Protein AF-A0A653TJI2-F1 (afdb_monomer_lite)

Secondary structure (DSSP, 8-state):
--TTHHHHHHHHHHHHHHHHH-GGGGGS-HHHHHHHHHHHHHHHH-SSHHHHHHHHHHHHHHHTTTS---TTT-HHHHHHHHHHHHHHHHHT-

Structure (mmCIF, N/CA/C/O backbone):
data_AF-A0A653TJI2-F1
#
_entry.id   AF-A0A653TJI2-F1
#
loop_
_atom_site.group_PDB
_atom_site.id
_atom_site.type_symbol
_atom_site.label_atom_id
_atom_site.label_alt_id
_atom_site.label_comp_id
_atom_site.label_asym_id
_atom_site.label_entity_id
_atom_site.label_seq_id
_atom_site.pdbx_PDB_ins_code
_atom_site.Cartn_x
_atom_site.Cartn_y
_atom_site.Cartn_z
_atom_site.occupancy
_atom_site.B_iso_or_equiv
_atom_site.auth_seq_id
_atom_site.auth_comp_id
_atom_site.auth_asym_id
_atom_site.auth_atom_id
_atom_site.pdbx_PDB_model_num
ATOM 1 N N . MET A 1 1 ? 14.743 3.428 -7.992 1.00 71.50 1 MET A N 1
ATOM 2 C CA . MET A 1 1 ? 13.563 3.735 -7.155 1.00 71.50 1 MET A CA 1
ATOM 3 C C . MET A 1 1 ? 12.356 3.133 -7.847 1.00 71.50 1 MET A C 1
ATOM 5 O O . MET A 1 1 ? 12.242 3.320 -9.056 1.00 71.50 1 MET A O 1
ATOM 9 N N . ASN A 1 2 ? 11.531 2.352 -7.144 1.00 88.44 2 ASN A N 1
ATOM 10 C CA . ASN A 1 2 ? 10.380 1.717 -7.781 1.00 88.44 2 ASN A CA 1
ATOM 11 C C . ASN A 1 2 ? 9.315 2.782 -8.142 1.00 88.44 2 ASN A C 1
ATOM 13 O O . ASN A 1 2 ? 9.161 3.763 -7.412 1.00 88.44 2 ASN A O 1
ATOM 17 N N . PRO A 1 3 ? 8.603 2.643 -9.276 1.00 91.44 3 PRO A N 1
ATOM 18 C CA . PRO A 1 3 ? 7.672 3.673 -9.747 1.00 91.44 3 PRO A CA 1
ATOM 19 C C . PRO A 1 3 ? 6.380 3.751 -8.917 1.00 91.44 3 PRO A C 1
ATOM 21 O O . PRO A 1 3 ? 5.614 4.700 -9.061 1.00 91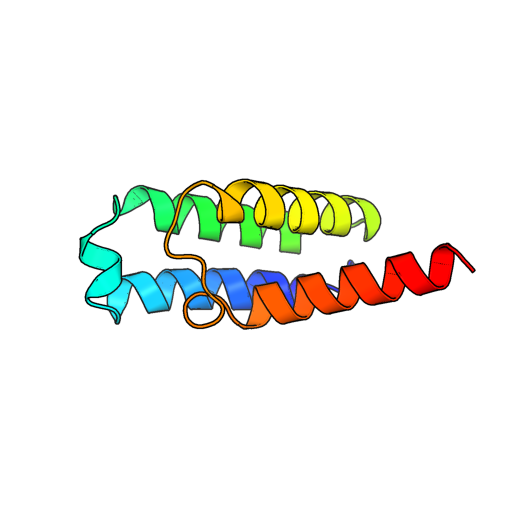.44 3 PRO A O 1
ATOM 24 N N . TYR A 1 4 ? 6.141 2.773 -8.042 1.00 94.50 4 TYR A N 1
ATOM 25 C CA . TYR A 1 4 ? 4.934 2.644 -7.229 1.00 94.50 4 TYR A CA 1
ATOM 26 C C . TYR A 1 4 ? 5.131 3.174 -5.798 1.00 94.50 4 TYR A C 1
ATOM 28 O O . TYR A 1 4 ? 4.155 3.302 -5.064 1.00 94.50 4 TYR A O 1
ATOM 36 N N . SER A 1 5 ? 6.360 3.530 -5.396 1.00 93.94 5 SER A N 1
ATOM 37 C CA . SER A 1 5 ? 6.731 3.866 -4.014 1.00 93.94 5 SER A CA 1
ATOM 38 C C . SER A 1 5 ? 5.820 4.926 -3.404 1.00 93.94 5 SER A C 1
ATOM 40 O O . SER A 1 5 ? 5.333 4.763 -2.290 1.00 93.94 5 SER A O 1
ATOM 42 N N . LEU A 1 6 ? 5.548 6.006 -4.144 1.00 94.94 6 LEU A N 1
ATOM 43 C CA . LEU A 1 6 ? 4.686 7.087 -3.663 1.00 94.94 6 LEU A CA 1
ATOM 44 C C . LEU A 1 6 ? 3.238 6.624 -3.463 1.00 94.94 6 LEU A C 1
ATOM 46 O O . LEU A 1 6 ? 2.616 6.990 -2.469 1.00 94.94 6 LEU A O 1
ATOM 50 N N . MET A 1 7 ? 2.718 5.801 -4.376 1.00 95.25 7 MET A N 1
ATOM 51 C CA . MET A 1 7 ? 1.349 5.283 -4.309 1.00 95.25 7 MET A CA 1
ATOM 52 C C . MET A 1 7 ? 1.190 4.325 -3.126 1.00 95.25 7 MET A C 1
ATOM 54 O O . MET A 1 7 ? 0.237 4.444 -2.365 1.00 95.25 7 MET A O 1
ATOM 58 N N . LEU A 1 8 ? 2.163 3.434 -2.924 1.00 94.94 8 LEU A N 1
ATOM 59 C CA . LEU A 1 8 ? 2.169 2.464 -1.827 1.00 94.94 8 LEU A CA 1
ATOM 60 C C . LEU A 1 8 ? 2.313 3.133 -0.462 1.00 94.94 8 LEU A C 1
ATOM 62 O O . LEU A 1 8 ? 1.585 2.806 0.472 1.00 94.94 8 LEU A O 1
ATOM 66 N N . ARG A 1 9 ? 3.197 4.129 -0.352 1.00 95.38 9 ARG A N 1
ATOM 67 C CA . ARG A 1 9 ? 3.340 4.909 0.880 1.00 95.38 9 ARG A CA 1
ATOM 68 C C . ARG A 1 9 ? 2.061 5.673 1.208 1.00 95.38 9 ARG A C 1
ATOM 70 O O . ARG A 1 9 ? 1.650 5.713 2.362 1.00 95.38 9 ARG A O 1
ATOM 77 N N . LYS A 1 10 ? 1.410 6.251 0.197 1.00 95.56 10 LYS A N 1
ATOM 78 C CA . LYS A 1 10 ? 0.132 6.938 0.381 1.00 95.56 10 LYS A CA 1
ATOM 79 C C . LYS A 1 10 ? -0.979 5.966 0.789 1.00 95.56 10 LYS A C 1
ATOM 81 O O . LYS A 1 10 ? -1.700 6.260 1.733 1.00 95.56 10 LYS A O 1
ATOM 86 N N . ALA A 1 11 ? -1.047 4.789 0.169 1.00 93.50 11 ALA A N 1
ATOM 87 C CA . ALA A 1 11 ? -1.996 3.741 0.541 1.00 93.50 11 ALA A CA 1
ATOM 88 C C . ALA A 1 11 ? -1.829 3.283 2.002 1.00 93.50 11 ALA A C 1
ATOM 90 O O . ALA A 1 11 ? -2.820 3.067 2.691 1.00 93.50 11 ALA A O 1
ATOM 91 N N . SER A 1 12 ? -0.586 3.189 2.495 1.00 94.06 12 SER A N 1
ATOM 92 C CA . SER A 1 12 ? -0.295 2.879 3.905 1.00 94.06 12 SER A CA 1
ATOM 93 C C . SER A 1 12 ? -0.901 3.916 4.863 1.00 94.06 12 SER A C 1
ATOM 95 O O . SER A 1 12 ? -1.469 3.568 5.895 1.00 94.06 12 SER A O 1
ATOM 97 N N . MET A 1 13 ? -0.854 5.199 4.500 1.00 94.00 13 MET A N 1
ATOM 98 C CA . MET A 1 13 ? -1.481 6.259 5.294 1.00 94.00 13 MET A CA 1
ATOM 99 C C . MET A 1 13 ? -3.011 6.232 5.193 1.00 94.00 13 MET A C 1
ATOM 101 O O . MET A 1 13 ? -3.690 6.424 6.198 1.00 94.00 13 MET A O 1
ATOM 105 N N . GLU A 1 14 ? -3.547 5.978 3.997 1.00 92.69 14 GLU A N 1
ATOM 106 C CA . GLU A 1 14 ? -4.991 5.909 3.741 1.00 92.69 14 GLU A CA 1
ATOM 107 C C . GLU A 1 14 ? -5.660 4.823 4.587 1.00 92.69 14 GLU A C 1
ATOM 109 O O . GLU A 1 14 ? -6.668 5.098 5.233 1.00 92.69 14 GLU A O 1
ATOM 114 N N . ILE A 1 15 ? -5.062 3.632 4.686 1.00 90.19 15 ILE A N 1
ATOM 115 C CA . ILE A 1 15 ? -5.645 2.546 5.481 1.00 90.19 15 ILE A CA 1
ATOM 116 C C . ILE A 1 15 ? -5.629 2.830 6.991 1.00 90.19 15 ILE A C 1
ATOM 118 O O . ILE A 1 15 ? -6.591 2.513 7.692 1.00 90.19 15 ILE A O 1
ATOM 122 N N . LEU A 1 16 ? -4.576 3.477 7.500 1.00 90.19 16 LEU A N 1
ATOM 123 C CA . LEU A 1 16 ? -4.516 3.903 8.903 1.00 90.19 16 LEU A CA 1
ATOM 124 C C . LEU A 1 16 ? -5.529 5.016 9.189 1.00 90.19 16 LEU A C 1
ATOM 126 O O . LEU A 1 16 ? -6.133 5.052 10.259 1.00 90.19 16 LEU A O 1
ATOM 130 N N . GLN A 1 17 ? -5.753 5.912 8.228 1.00 91.06 17 GLN A N 1
ATOM 131 C CA . G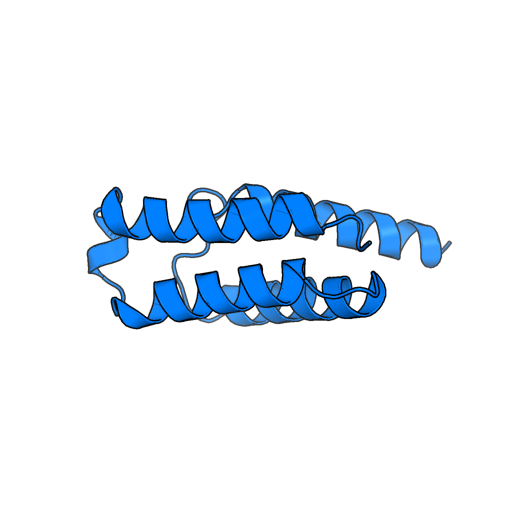LN A 1 17 ? -6.792 6.930 8.330 1.00 91.06 17 GLN A CA 1
ATOM 132 C C . GLN A 1 17 ? -8.193 6.308 8.277 1.00 91.06 17 GLN A C 1
ATOM 134 O O . GLN A 1 17 ? -9.061 6.694 9.061 1.00 91.06 17 GLN A O 1
ATOM 139 N N . PHE A 1 18 ? -8.417 5.325 7.403 1.00 88.75 18 PHE A N 1
ATOM 140 C CA . PHE A 1 18 ? -9.677 4.590 7.316 1.00 88.75 18 PHE A CA 1
ATOM 141 C C . PHE A 1 18 ? -10.011 3.919 8.651 1.00 88.75 18 PHE A C 1
ATOM 143 O O . PHE A 1 18 ? -11.133 4.052 9.135 1.00 88.75 18 PHE A O 1
ATOM 150 N N . GLN A 1 19 ? -9.016 3.309 9.304 1.00 88.19 19 GLN A N 1
ATOM 151 C CA . GLN A 1 19 ? -9.170 2.721 10.636 1.00 88.19 19 GLN A CA 1
ATOM 152 C C . GLN A 1 19 ? -9.682 3.720 11.688 1.00 88.19 19 GLN A C 1
ATOM 154 O O . GLN A 1 19 ? -10.409 3.335 12.598 1.00 88.19 19 GLN A O 1
ATOM 159 N N . GLN A 1 20 ? -9.293 4.993 11.593 1.00 87.00 20 GLN A N 1
ATOM 160 C CA . GLN A 1 20 ? -9.673 6.026 12.564 1.00 87.00 20 GLN A CA 1
ATOM 161 C C . GLN A 1 20 ? -11.012 6.700 12.250 1.00 87.00 20 GLN A C 1
ATOM 163 O O . GLN A 1 20 ? -11.611 7.306 13.135 1.00 87.00 20 GLN A O 1
ATOM 168 N N . THR A 1 21 ? -11.446 6.664 10.990 1.00 86.94 21 THR A N 1
ATOM 169 C CA . THR A 1 21 ? -12.541 7.510 10.490 1.00 86.94 21 THR A CA 1
ATOM 170 C C . THR A 1 21 ? -13.776 6.727 10.066 1.00 86.94 21 THR A C 1
ATOM 172 O O . THR A 1 21 ? -14.862 7.302 10.020 1.00 86.94 21 THR A O 1
ATOM 175 N N . SER A 1 22 ? -13.638 5.433 9.771 1.00 83.12 22 SER A N 1
ATOM 176 C CA . SER A 1 22 ? -14.733 4.599 9.287 1.00 83.12 22 SER A CA 1
ATOM 177 C C . SER A 1 22 ? -15.305 3.721 10.394 1.00 83.12 22 SER A C 1
ATOM 179 O O . SER A 1 22 ? -14.584 2.934 11.002 1.00 83.12 22 SER A O 1
ATOM 181 N N . ALA A 1 23 ? -16.625 3.777 10.586 1.00 79.62 23 ALA A N 1
ATOM 182 C CA . ALA A 1 23 ? -17.341 2.840 11.456 1.00 79.62 23 ALA A CA 1
ATOM 183 C C . ALA A 1 23 ? -17.233 1.383 10.959 1.00 79.62 23 ALA A C 1
ATOM 185 O O . ALA A 1 23 ? -17.329 0.446 11.745 1.00 79.62 23 ALA A O 1
ATOM 186 N N . GLU A 1 24 ? -16.980 1.169 9.661 1.00 75.69 24 GLU A N 1
ATOM 187 C CA . GLU A 1 24 ? -16.747 -0.171 9.104 1.00 75.69 24 GLU A CA 1
ATOM 188 C C . GLU A 1 24 ? -15.440 -0.789 9.618 1.00 75.69 24 GLU A C 1
ATOM 190 O O . GLU A 1 24 ? -15.308 -2.013 9.664 1.00 75.69 24 GLU A O 1
ATOM 195 N N . ALA A 1 25 ? -14.474 0.037 10.032 1.00 76.88 25 ALA A N 1
ATOM 196 C CA . ALA A 1 25 ? -13.208 -0.446 10.562 1.00 76.88 25 ALA A CA 1
ATOM 197 C C . ALA A 1 25 ? -13.353 -1.106 11.942 1.00 76.88 25 ALA A C 1
ATOM 199 O O . ALA A 1 25 ? -12.559 -1.988 12.275 1.00 76.88 25 ALA A O 1
ATOM 200 N N . ASP A 1 26 ? -14.392 -0.759 12.711 1.00 76.81 26 ASP A N 1
ATOM 201 C CA . ASP A 1 26 ? -14.656 -1.341 14.033 1.00 76.81 26 ASP A CA 1
ATOM 202 C C . ASP A 1 26 ? -14.977 -2.843 13.967 1.00 76.81 26 ASP A C 1
ATOM 204 O O . ASP A 1 26 ? -14.835 -3.565 14.955 1.00 76.81 26 ASP A O 1
ATOM 208 N N . HIS A 1 27 ? -15.370 -3.340 12.790 1.00 74.94 27 HIS A N 1
ATOM 209 C CA . HIS A 1 27 ? -15.682 -4.751 12.566 1.00 74.94 27 HIS A CA 1
ATOM 210 C C . HIS A 1 27 ? -14.425 -5.622 12.395 1.00 74.94 27 HIS A C 1
ATOM 212 O O . HIS A 1 27 ? -14.517 -6.852 12.406 1.00 74.94 27 HIS A O 1
ATOM 218 N N . PHE A 1 28 ? -13.245 -5.011 12.260 1.00 75.25 28 PHE A N 1
ATOM 219 C CA . PHE A 1 28 ? -11.986 -5.706 12.013 1.00 75.25 28 PHE A CA 1
ATOM 220 C C . PHE A 1 28 ? -11.025 -5.554 13.193 1.00 75.25 28 PHE A C 1
ATOM 222 O O . PHE A 1 28 ? -11.053 -4.592 13.960 1.00 75.25 28 PHE A O 1
ATOM 229 N N . LYS A 1 29 ? -10.134 -6.536 13.364 1.00 78.75 29 LYS A N 1
ATOM 230 C CA . LYS A 1 29 ? -9.124 -6.478 14.428 1.00 78.75 29 LYS A CA 1
ATOM 231 C C . LYS A 1 29 ? -8.195 -5.289 14.181 1.00 78.75 29 LYS A C 1
ATOM 233 O O . LYS A 1 29 ? -7.604 -5.197 13.114 1.00 78.75 29 LYS A O 1
ATOM 238 N N . LYS A 1 30 ? -7.978 -4.440 15.191 1.00 71.06 30 LYS A N 1
ATOM 239 C CA . LYS A 1 30 ? -7.101 -3.255 15.080 1.00 71.06 30 LYS A CA 1
ATOM 240 C C . LYS A 1 30 ? -5.711 -3.563 14.504 1.00 71.06 30 LYS A C 1
ATOM 242 O O . LYS A 1 30 ? -5.253 -2.844 13.626 1.00 71.06 30 LYS A O 1
ATOM 247 N N . GLY A 1 31 ? -5.089 -4.668 14.922 1.00 81.69 31 GLY A N 1
ATOM 248 C CA . GLY A 1 31 ? -3.767 -5.071 14.423 1.00 81.69 31 GLY A CA 1
ATOM 249 C C . GLY A 1 31 ? -3.746 -5.521 12.958 1.00 81.69 31 GLY A C 1
ATOM 250 O O . GLY A 1 31 ? -2.678 -5.649 12.373 1.00 81.69 31 GLY A O 1
ATOM 251 N N . TRP A 1 32 ? -4.905 -5.762 12.348 1.00 84.06 32 TRP A N 1
ATOM 252 C CA . TRP A 1 32 ? -4.989 -6.165 10.950 1.00 84.06 32 TRP A CA 1
ATOM 253 C C . TRP A 1 32 ? -4.705 -4.988 10.002 1.00 84.06 32 TRP A C 1
ATOM 255 O O . TRP A 1 32 ? -3.897 -5.129 9.089 1.00 84.06 32 TRP A O 1
ATOM 265 N N . PHE A 1 33 ? -5.263 -3.800 10.267 1.00 86.62 33 PHE A N 1
ATOM 266 C CA . PHE A 1 33 ? -4.968 -2.594 9.475 1.00 86.62 33 PHE A CA 1
ATOM 267 C C . PHE A 1 33 ? -3.493 -2.186 9.573 1.00 86.62 33 PHE A C 1
ATOM 269 O O . PHE A 1 33 ? -2.877 -1.855 8.563 1.00 86.62 33 PHE A O 1
ATOM 276 N N . GLU A 1 34 ? -2.905 -2.282 10.768 1.00 89.06 34 GLU A N 1
ATOM 277 C CA . GLU A 1 34 ? -1.481 -2.008 10.999 1.00 89.06 34 GLU A CA 1
ATOM 278 C C . GLU A 1 34 ? -0.574 -2.966 10.211 1.00 89.06 34 GLU A C 1
ATOM 280 O O . GLU A 1 34 ? 0.432 -2.542 9.639 1.00 89.06 34 GLU A O 1
ATOM 285 N N . GLN A 1 35 ? -0.944 -4.248 10.117 1.00 89.44 35 GLN A N 1
ATOM 286 C CA . GLN A 1 35 ? -0.216 -5.228 9.305 1.00 89.44 35 GLN A CA 1
ATOM 287 C C . GLN A 1 35 ? -0.250 -4.875 7.815 1.00 89.44 35 GLN A C 1
ATOM 289 O O . GLN A 1 35 ? 0.790 -4.927 7.154 1.00 89.44 35 GLN A O 1
ATOM 294 N N . ILE A 1 36 ? -1.411 -4.478 7.283 1.00 89.75 36 ILE A N 1
ATOM 295 C CA . ILE A 1 36 ? -1.518 -4.041 5.884 1.00 89.75 36 ILE A CA 1
ATOM 296 C C . ILE A 1 36 ? -0.718 -2.755 5.650 1.00 89.75 36 ILE A C 1
ATOM 298 O O . ILE A 1 36 ? 0.044 -2.678 4.685 1.00 89.75 36 ILE A O 1
ATOM 302 N N . ALA A 1 37 ? -0.821 -1.774 6.549 1.00 91.75 37 ALA A N 1
ATOM 303 C CA . ALA A 1 37 ? -0.073 -0.523 6.462 1.00 91.75 37 ALA A CA 1
ATOM 304 C C . ALA A 1 37 ? 1.445 -0.761 6.447 1.00 91.75 37 ALA A C 1
ATOM 306 O O . ALA A 1 37 ? 2.150 -0.205 5.600 1.00 91.75 37 ALA A O 1
ATOM 307 N N . SER A 1 38 ? 1.938 -1.637 7.329 1.00 93.12 38 SER A N 1
ATOM 308 C CA . SER A 1 38 ? 3.349 -2.027 7.390 1.00 93.12 38 SER A CA 1
ATOM 309 C C . SER A 1 38 ? 3.799 -2.743 6.115 1.00 93.12 38 SER A C 1
ATOM 311 O O . SER A 1 38 ? 4.872 -2.456 5.581 1.00 93.12 38 SER A O 1
ATOM 313 N N . ARG A 1 39 ? 2.959 -3.627 5.563 1.00 93.00 39 ARG A N 1
ATOM 314 C CA . ARG A 1 39 ? 3.249 -4.316 4.300 1.00 93.00 39 ARG A CA 1
ATOM 315 C C . ARG A 1 39 ? 3.341 -3.343 3.120 1.00 93.00 39 ARG A C 1
ATOM 317 O O . ARG A 1 39 ? 4.266 -3.458 2.316 1.00 93.00 39 ARG A O 1
ATOM 324 N N . LEU A 1 40 ? 2.435 -2.365 3.038 1.00 93.56 40 LEU A N 1
ATOM 325 C CA . LEU A 1 40 ? 2.455 -1.305 2.021 1.00 93.56 40 LEU A CA 1
ATOM 326 C C . LEU A 1 40 ? 3.701 -0.423 2.142 1.00 93.56 40 LEU A C 1
ATOM 328 O O . LEU A 1 40 ? 4.341 -0.111 1.137 1.00 93.56 40 LEU A O 1
ATOM 332 N N . GLU A 1 41 ? 4.077 -0.054 3.366 1.00 95.38 41 GLU A N 1
ATOM 333 C CA . GLU A 1 41 ? 5.287 0.724 3.621 1.00 95.38 41 GLU A CA 1
ATOM 334 C C . GLU A 1 41 ? 6.543 -0.055 3.210 1.00 95.38 41 GLU A C 1
ATOM 336 O O . GLU A 1 41 ? 7.381 0.473 2.476 1.00 95.38 41 GLU A O 1
ATOM 341 N N . HIS A 1 42 ? 6.634 -1.336 3.574 1.00 94.44 42 HIS A N 1
ATOM 342 C CA . HIS A 1 42 ? 7.734 -2.200 3.152 1.00 94.44 42 HIS A CA 1
ATOM 343 C C . HIS A 1 42 ? 7.816 -2.314 1.622 1.00 94.44 42 HIS A C 1
ATOM 345 O O . HIS A 1 42 ? 8.882 -2.097 1.041 1.00 94.44 42 HIS A O 1
ATOM 351 N N . ALA A 1 43 ? 6.688 -2.563 0.949 1.00 94.25 43 ALA A N 1
ATOM 352 C CA . ALA A 1 43 ? 6.628 -2.628 -0.509 1.00 94.25 43 ALA A CA 1
ATOM 353 C C . ALA A 1 43 ? 7.039 -1.297 -1.171 1.00 94.25 43 ALA A C 1
ATOM 355 O O . ALA A 1 43 ? 7.676 -1.289 -2.228 1.00 94.25 43 ALA A O 1
ATOM 356 N N . SER A 1 44 ? 6.740 -0.161 -0.531 1.00 95.19 44 SER A N 1
ATOM 357 C CA . SER A 1 44 ? 7.144 1.163 -1.014 1.00 95.19 44 SER A CA 1
ATOM 358 C C . S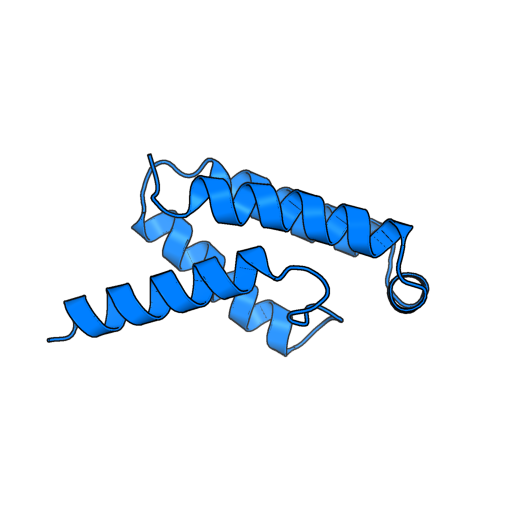ER A 1 44 ? 8.665 1.362 -1.026 1.00 95.19 44 SER A C 1
ATOM 360 O O . SER A 1 44 ? 9.182 2.065 -1.900 1.00 95.19 44 SER A O 1
ATOM 362 N N . CYS A 1 45 ? 9.378 0.699 -0.113 1.00 95.06 45 CYS A N 1
ATOM 363 C CA . CYS A 1 45 ? 10.830 0.774 0.044 1.00 95.06 45 CYS A CA 1
ATOM 364 C C . CYS A 1 45 ? 11.598 -0.193 -0.870 1.00 95.06 45 CYS A C 1
ATOM 366 O O . CYS A 1 45 ? 12.821 -0.082 -0.990 1.00 95.06 45 CYS A O 1
ATOM 368 N N . LEU A 1 46 ? 10.910 -1.123 -1.541 1.00 94.25 46 LEU A N 1
ATOM 369 C CA . LEU A 1 46 ? 11.554 -2.059 -2.461 1.00 94.25 46 LEU A CA 1
ATOM 370 C C . LEU A 1 46 ? 12.252 -1.302 -3.594 1.00 94.25 46 LEU A C 1
ATOM 372 O O . LEU A 1 46 ? 11.676 -0.428 -4.242 1.00 94.25 46 LEU A O 1
ATOM 376 N N . SER A 1 47 ? 13.517 -1.629 -3.844 1.00 91.62 47 SER A N 1
ATOM 377 C CA . SER A 1 47 ? 14.320 -0.917 -4.844 1.00 91.62 47 SER A CA 1
ATOM 378 C C . SER A 1 47 ? 13.943 -1.312 -6.273 1.00 91.62 47 SER A C 1
ATOM 380 O O . SER A 1 47 ? 13.963 -0.471 -7.178 1.00 91.62 47 SER A O 1
ATOM 382 N N . GLU A 1 48 ? 13.577 -2.580 -6.454 1.00 92.88 48 GLU A N 1
ATOM 383 C CA . GLU A 1 48 ? 13.259 -3.195 -7.738 1.00 92.88 48 GLU A CA 1
ATOM 384 C C . GLU A 1 48 ? 11.763 -3.072 -8.073 1.00 92.88 48 GLU A C 1
ATOM 386 O O . GLU A 1 48 ? 10.918 -3.484 -7.270 1.00 92.88 48 GLU A O 1
ATOM 391 N N . PRO A 1 49 ? 11.408 -2.576 -9.274 1.00 90.75 49 PRO A N 1
ATOM 392 C CA . PRO A 1 49 ? 10.018 -2.496 -9.718 1.00 90.75 49 PRO A CA 1
ATOM 393 C C . PRO A 1 49 ? 9.299 -3.846 -9.723 1.00 90.75 49 PRO A C 1
ATOM 395 O O . PRO A 1 49 ? 8.152 -3.918 -9.303 1.00 90.75 49 PRO A O 1
ATOM 398 N N . GLU A 1 50 ? 9.965 -4.921 -10.150 1.00 91.69 50 GLU A N 1
ATOM 399 C CA . GLU A 1 50 ? 9.358 -6.256 -10.222 1.00 91.69 50 GLU A CA 1
ATOM 400 C C . GLU A 1 50 ? 9.004 -6.815 -8.845 1.00 91.69 50 GLU A C 1
ATOM 402 O O . GLU A 1 50 ? 7.965 -7.452 -8.678 1.00 91.69 50 GLU A O 1
ATOM 407 N N . SER A 1 51 ? 9.853 -6.562 -7.852 1.00 93.50 51 SER A N 1
ATOM 408 C CA . SER A 1 51 ? 9.611 -6.967 -6.470 1.00 93.50 51 SER A CA 1
ATOM 409 C C . SER A 1 51 ? 8.397 -6.225 -5.897 1.00 93.50 51 SER A C 1
ATOM 411 O O . SER A 1 51 ? 7.520 -6.852 -5.304 1.00 93.50 51 SER A O 1
ATOM 413 N N . ALA A 1 52 ? 8.269 -4.923 -6.178 1.00 93.44 52 ALA A N 1
ATOM 414 C CA . ALA A 1 52 ? 7.074 -4.153 -5.829 1.00 93.44 52 ALA A CA 1
ATOM 415 C C . ALA A 1 52 ? 5.812 -4.638 -6.576 1.00 93.44 52 ALA A C 1
ATOM 417 O O . ALA A 1 52 ? 4.756 -4.774 -5.963 1.00 93.44 52 ALA A O 1
ATOM 418 N N . GLU A 1 53 ? 5.913 -4.968 -7.871 1.00 94.31 53 GLU A N 1
ATOM 419 C CA . GLU A 1 53 ? 4.805 -5.540 -8.659 1.00 94.31 53 GLU A CA 1
ATOM 420 C C . GLU A 1 53 ? 4.295 -6.854 -8.051 1.00 94.31 53 GLU A C 1
ATOM 422 O O . GLU A 1 53 ? 3.085 -7.070 -7.966 1.00 94.31 53 GLU A O 1
ATOM 427 N N . ARG A 1 54 ? 5.204 -7.738 -7.614 1.00 93.50 54 ARG A N 1
ATOM 428 C CA . ARG A 1 54 ? 4.843 -9.012 -6.970 1.00 93.50 54 ARG A CA 1
ATOM 429 C C . ARG A 1 54 ? 4.106 -8.791 -5.655 1.00 93.50 54 ARG A C 1
ATOM 431 O O . ARG A 1 54 ? 3.101 -9.462 -5.433 1.00 93.50 54 ARG A O 1
ATOM 438 N N . GLU A 1 55 ? 4.558 -7.852 -4.825 1.00 93.56 55 GLU A N 1
ATOM 439 C CA . GLU A 1 55 ? 3.863 -7.518 -3.577 1.00 93.56 55 GLU A CA 1
ATOM 440 C C . GLU A 1 55 ? 2.472 -6.944 -3.837 1.00 93.56 55 GLU A C 1
ATOM 442 O O . GLU A 1 55 ? 1.507 -7.439 -3.263 1.00 93.56 55 GLU A O 1
ATOM 447 N N . ILE A 1 56 ? 2.338 -5.994 -4.769 1.00 92.88 56 ILE A N 1
ATOM 448 C CA . ILE A 1 56 ? 1.037 -5.419 -5.151 1.00 92.88 56 ILE A CA 1
ATOM 449 C C . ILE A 1 56 ? 0.059 -6.515 -5.585 1.00 92.88 56 ILE A C 1
ATOM 451 O O . ILE A 1 56 ? -1.085 -6.556 -5.139 1.00 92.88 56 ILE A O 1
ATOM 455 N N . LEU A 1 57 ? 0.507 -7.439 -6.437 1.00 92.31 57 LEU A N 1
ATOM 456 C CA . LEU A 1 57 ? -0.330 -8.537 -6.921 1.00 92.31 57 LEU A CA 1
ATOM 457 C C . LEU A 1 57 ? -0.638 -9.574 -5.838 1.00 92.31 57 LEU A C 1
ATOM 459 O O . LEU A 1 57 ? -1.698 -10.193 -5.882 1.00 92.31 57 LEU A O 1
ATOM 463 N N . SER A 1 58 ? 0.293 -9.804 -4.913 1.00 91.25 58 SER A N 1
ATOM 464 C CA . SER A 1 58 ? 0.104 -10.706 -3.778 1.00 91.25 58 SER A CA 1
ATOM 465 C C . SER A 1 58 ? -0.946 -10.142 -2.822 1.00 91.25 58 SER A C 1
ATOM 467 O O . SER A 1 58 ? -1.893 -10.845 -2.485 1.00 91.25 58 SER A O 1
ATOM 469 N N . MET A 1 59 ? -0.840 -8.855 -2.480 1.00 88.62 59 MET A N 1
ATOM 470 C CA . MET A 1 59 ? -1.836 -8.132 -1.687 1.00 88.62 59 MET A CA 1
ATOM 471 C C . MET A 1 59 ? -3.207 -8.156 -2.360 1.00 88.62 59 MET A C 1
ATOM 473 O O . MET A 1 59 ? -4.147 -8.658 -1.768 1.00 88.62 59 MET A O 1
ATOM 477 N N . ALA A 1 60 ? -3.303 -7.786 -3.641 1.00 88.50 60 ALA A N 1
ATOM 478 C CA . ALA A 1 60 ? -4.582 -7.776 -4.356 1.00 88.50 60 ALA A CA 1
ATOM 479 C C . ALA A 1 60 ? -5.284 -9.149 -4.388 1.00 88.50 60 ALA A C 1
ATOM 481 O O . ALA A 1 60 ? -6.509 -9.214 -4.453 1.00 88.50 60 ALA A O 1
ATOM 482 N N . ARG A 1 61 ? -4.525 -10.255 -4.345 1.00 83.44 61 ARG A N 1
ATOM 483 C CA . ARG A 1 61 ? -5.094 -11.607 -4.216 1.00 83.44 61 ARG A CA 1
ATOM 484 C C . ARG A 1 61 ? -5.523 -11.925 -2.789 1.00 83.44 61 ARG A C 1
ATOM 486 O O . ARG A 1 61 ? -6.585 -12.497 -2.614 1.00 83.44 61 ARG A O 1
ATOM 493 N N . SER A 1 62 ? -4.704 -11.587 -1.793 1.00 75.50 62 SER A N 1
ATOM 494 C CA . SER A 1 62 ? -5.039 -11.807 -0.379 1.00 75.50 62 SER A CA 1
ATOM 495 C C . SER A 1 62 ? -6.238 -10.967 0.072 1.00 75.50 62 SER A C 1
ATOM 497 O O . SER A 1 62 ? -7.029 -11.415 0.896 1.00 75.50 62 SER A O 1
ATOM 499 N N . ASP A 1 63 ? -6.386 -9.771 -0.492 1.00 66.25 63 ASP A N 1
ATOM 500 C CA . ASP A 1 63 ? -7.438 -8.813 -0.157 1.00 66.25 63 ASP A CA 1
ATOM 501 C C . ASP A 1 63 ? -8.809 -9.267 -0.671 1.00 66.25 63 ASP A C 1
ATOM 503 O O . ASP A 1 63 ? -9.813 -9.076 0.014 1.00 66.25 63 ASP A O 1
ATOM 507 N N . ALA A 1 64 ? -8.844 -9.940 -1.829 1.00 57.34 64 ALA A N 1
ATOM 508 C CA . ALA A 1 64 ? -10.065 -10.480 -2.426 1.00 57.34 64 ALA A CA 1
ATOM 509 C C . ALA A 1 64 ? -10.775 -11.521 -1.537 1.00 57.34 64 ALA A C 1
ATOM 511 O O . ALA A 1 64 ? -11.983 -11.707 -1.671 1.00 57.34 64 ALA A O 1
ATOM 512 N N . ASP A 1 65 ? -10.046 -12.158 -0.615 1.00 53.47 65 ASP A N 1
ATOM 513 C CA . ASP A 1 65 ? -10.558 -13.255 0.205 1.00 53.47 65 ASP A CA 1
ATOM 514 C C . ASP A 1 65 ? -10.845 -12.867 1.670 1.00 53.47 65 ASP A C 1
ATOM 516 O O . ASP A 1 65 ? -11.365 -13.701 2.413 1.00 53.47 65 ASP A O 1
ATOM 520 N N . SER A 1 66 ? -10.461 -11.676 2.172 1.00 57.31 66 SER A N 1
ATOM 521 C CA . SER A 1 66 ? -10.322 -11.510 3.642 1.00 57.31 66 SER A CA 1
ATOM 522 C C . SER A 1 66 ? -10.565 -10.136 4.300 1.00 57.31 66 SER A C 1
ATOM 524 O O . SER A 1 66 ? -10.406 -10.063 5.520 1.00 57.31 66 SER A O 1
ATOM 526 N N . GLY A 1 67 ? -10.983 -9.054 3.625 1.00 59.00 67 GLY A N 1
ATOM 527 C CA . GLY A 1 67 ? -11.206 -7.790 4.361 1.00 59.00 67 GLY A CA 1
ATOM 528 C C . GLY A 1 67 ? -11.951 -6.655 3.643 1.00 59.00 67 GLY A C 1
ATOM 529 O O . GLY A 1 67 ? -12.296 -6.793 2.475 1.00 59.00 67 GLY A O 1
ATOM 530 N N . PRO A 1 68 ? -12.176 -5.502 4.316 1.00 61.41 68 PRO A N 1
ATOM 531 C CA . PRO A 1 68 ? -12.871 -4.320 3.799 1.00 61.41 68 PRO A CA 1
ATOM 532 C C . PRO A 1 68 ? -11.951 -3.482 2.897 1.00 61.41 68 PRO A C 1
ATOM 534 O O . PRO A 1 68 ? -12.091 -2.263 2.818 1.00 61.41 68 PRO A O 1
ATOM 537 N N . LEU A 1 69 ? -10.958 -4.118 2.268 1.00 65.81 69 LEU A N 1
ATOM 538 C CA . LEU A 1 69 ? -10.025 -3.470 1.350 1.00 65.81 69 LEU A CA 1
ATOM 539 C C . LEU A 1 69 ? -10.802 -3.294 0.064 1.00 65.81 69 LEU A C 1
ATOM 541 O O . LEU A 1 69 ? -10.820 -4.141 -0.819 1.00 65.81 69 LEU A O 1
ATOM 545 N N . ASN A 1 70 ? -11.575 -2.224 0.072 1.00 72.12 70 ASN A N 1
ATOM 546 C CA . ASN A 1 70 ? -12.267 -1.686 -1.067 1.00 72.12 70 ASN A CA 1
ATOM 547 C C . ASN A 1 70 ? -11.526 -0.417 -1.502 1.00 72.12 70 ASN A C 1
ATOM 549 O O . ASN A 1 70 ? -10.652 0.110 -0.803 1.00 72.12 70 ASN A O 1
ATOM 553 N N . GLU A 1 71 ? -11.897 0.098 -2.668 1.00 77.69 71 GLU A N 1
ATOM 554 C CA . GLU A 1 71 ? -11.306 1.316 -3.226 1.00 77.69 71 GLU A CA 1
ATOM 555 C C . GLU A 1 71 ? -11.452 2.538 -2.302 1.00 77.69 71 GLU A C 1
ATOM 557 O O . GLU A 1 71 ? -10.674 3.481 -2.424 1.00 77.69 71 GLU A O 1
ATOM 562 N N . ASN A 1 72 ? -12.382 2.512 -1.339 1.00 79.88 72 ASN A N 1
ATOM 563 C CA . ASN A 1 72 ? -12.573 3.599 -0.378 1.00 79.88 72 ASN A CA 1
ATOM 564 C C . ASN A 1 72 ? -11.524 3.586 0.745 1.00 79.88 72 ASN A C 1
ATOM 566 O O . ASN A 1 72 ? -11.163 4.650 1.244 1.00 79.88 72 ASN A O 1
ATOM 570 N N . ALA A 1 73 ? -11.031 2.410 1.145 1.00 84.56 73 ALA A N 1
ATOM 571 C CA . ALA A 1 73 ? -10.061 2.279 2.232 1.00 84.56 73 ALA A CA 1
ATOM 572 C C . ALA A 1 73 ? -8.624 2.614 1.798 1.00 84.56 73 ALA A C 1
ATOM 574 O O . ALA A 1 73 ? -7.835 3.113 2.599 1.00 84.56 73 ALA A O 1
ATOM 575 N N . MET A 1 74 ? -8.268 2.332 0.540 1.00 88.94 74 MET A N 1
ATOM 576 C CA . MET A 1 74 ? -6.908 2.532 0.021 1.00 88.94 74 MET A CA 1
ATOM 577 C C . MET A 1 74 ? -6.882 2.866 -1.483 1.00 88.94 74 MET A C 1
ATOM 579 O O . MET A 1 74 ? -6.298 2.126 -2.282 1.00 88.94 74 MET A O 1
ATOM 583 N N . PRO A 1 75 ? -7.491 3.976 -1.926 1.00 90.94 75 PRO A N 1
ATOM 584 C CA . PRO A 1 75 ? -7.593 4.306 -3.351 1.00 90.94 75 PRO A CA 1
ATOM 585 C C . PRO A 1 75 ? -6.230 4.345 -4.060 1.00 90.94 75 PRO A C 1
ATOM 587 O O . PRO A 1 75 ? -6.110 3.921 -5.211 1.00 90.94 75 PRO A O 1
ATOM 590 N N . SER A 1 76 ? -5.168 4.786 -3.378 1.00 93.75 76 SER A N 1
ATOM 591 C CA . SER A 1 76 ? -3.826 4.832 -3.967 1.00 93.75 76 SER A CA 1
ATOM 592 C C . SER A 1 76 ? -3.247 3.443 -4.262 1.00 93.75 76 SER A C 1
ATOM 594 O O . SER A 1 76 ? -2.452 3.304 -5.194 1.00 93.75 76 SER A O 1
ATOM 596 N N . PHE A 1 77 ? -3.663 2.402 -3.533 1.00 93.50 77 PHE A N 1
ATOM 597 C CA . PHE A 1 77 ? -3.264 1.025 -3.831 1.00 93.50 77 PHE A CA 1
ATOM 598 C C . PHE A 1 77 ? -3.865 0.546 -5.152 1.00 93.50 77 PHE A C 1
ATOM 600 O O . PHE A 1 77 ? -3.156 -0.033 -5.973 1.00 93.50 77 PHE A O 1
ATOM 607 N N . TYR A 1 78 ? -5.137 0.849 -5.410 1.00 92.00 78 TYR A N 1
ATOM 608 C CA . TYR A 1 78 ? -5.799 0.469 -6.660 1.00 92.00 78 TYR A CA 1
ATOM 609 C C . TYR A 1 78 ? -5.225 1.206 -7.872 1.00 92.00 78 TYR A C 1
ATOM 611 O O . TYR A 1 78 ? -5.079 0.612 -8.940 1.00 92.00 78 TYR A O 1
ATOM 619 N N . VAL A 1 79 ? -4.790 2.458 -7.697 1.00 93.69 79 VAL A N 1
ATOM 620 C CA . VAL A 1 79 ? -4.017 3.175 -8.726 1.00 93.69 79 VAL A CA 1
ATOM 621 C C . VAL A 1 79 ? -2.689 2.464 -9.013 1.00 93.69 79 VAL A C 1
ATOM 623 O O . VAL A 1 79 ? -2.317 2.301 -10.178 1.00 93.69 79 VAL A O 1
ATOM 626 N N . ALA A 1 80 ? -1.984 1.999 -7.975 1.00 93.44 80 ALA A N 1
ATOM 627 C CA . ALA A 1 80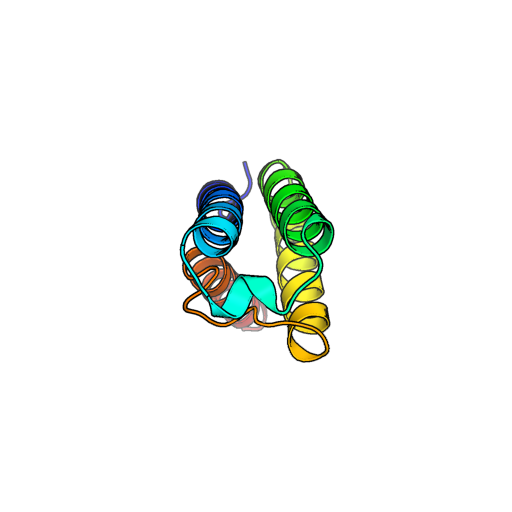 ? -0.765 1.212 -8.154 1.00 93.44 80 ALA A CA 1
ATOM 628 C C . ALA A 1 80 ? -1.057 -0.118 -8.868 1.00 93.44 80 ALA A C 1
ATOM 630 O O . ALA A 1 80 ? -0.350 -0.474 -9.809 1.00 93.44 80 ALA A O 1
ATOM 631 N N . LEU A 1 81 ? -2.123 -0.822 -8.481 1.00 94.06 81 LEU A N 1
ATOM 632 C CA . LEU A 1 81 ? -2.549 -2.078 -9.094 1.00 94.06 81 LEU A CA 1
ATOM 633 C C . LEU A 1 81 ? -2.872 -1.916 -10.587 1.00 94.06 81 LEU A C 1
ATOM 635 O O . LEU A 1 81 ? -2.378 -2.698 -11.401 1.00 94.06 81 LEU A O 1
ATOM 639 N N . ASP A 1 82 ? -3.630 -0.888 -10.967 1.00 93.50 82 ASP A N 1
ATOM 640 C CA . ASP A 1 82 ? -3.918 -0.576 -12.373 1.00 93.50 82 ASP A CA 1
ATOM 641 C C . ASP A 1 82 ? -2.628 -0.244 -13.148 1.00 93.50 82 ASP A C 1
ATOM 643 O O . ASP A 1 82 ? -2.398 -0.754 -14.250 1.00 93.50 82 ASP A O 1
ATOM 647 N N . ALA A 1 83 ? -1.706 0.522 -12.552 1.00 93.69 83 ALA A N 1
ATOM 648 C CA . ALA A 1 83 ? -0.403 0.796 -13.161 1.00 93.69 83 ALA A CA 1
ATOM 649 C C . ALA A 1 83 ? 0.414 -0.490 -13.410 1.00 93.69 83 ALA A C 1
ATOM 651 O O . ALA A 1 83 ? 1.005 -0.646 -14.489 1.00 93.69 83 ALA A O 1
ATOM 652 N N . VAL A 1 84 ? 0.405 -1.440 -12.467 1.00 93.62 84 VAL A N 1
ATOM 653 C CA . VAL A 1 84 ? 1.030 -2.764 -12.633 1.00 93.62 84 VAL A CA 1
ATOM 654 C C . VAL A 1 84 ? 0.366 -3.535 -13.774 1.00 93.62 84 VAL A C 1
ATOM 656 O O . VAL A 1 84 ? 1.054 -4.045 -14.662 1.00 93.62 84 VAL A O 1
ATOM 659 N N . GLN A 1 85 ? -0.967 -3.599 -13.802 1.00 92.50 85 GLN A N 1
ATOM 660 C CA . GLN A 1 85 ? -1.717 -4.318 -14.836 1.00 92.50 85 GLN A CA 1
ATOM 661 C C . GLN A 1 85 ? -1.434 -3.766 -16.241 1.00 92.50 85 GLN A C 1
ATOM 663 O O . GLN A 1 85 ? -1.152 -4.534 -17.166 1.00 92.50 85 GLN A O 1
ATOM 668 N N . ARG A 1 86 ? -1.415 -2.437 -16.402 1.00 91.69 86 ARG A N 1
ATOM 669 C CA . ARG A 1 86 ? -1.068 -1.776 -17.673 1.00 91.69 86 ARG A CA 1
ATOM 670 C C . ARG A 1 86 ? 0.363 -2.072 -18.103 1.00 91.69 86 ARG A C 1
ATOM 672 O O . 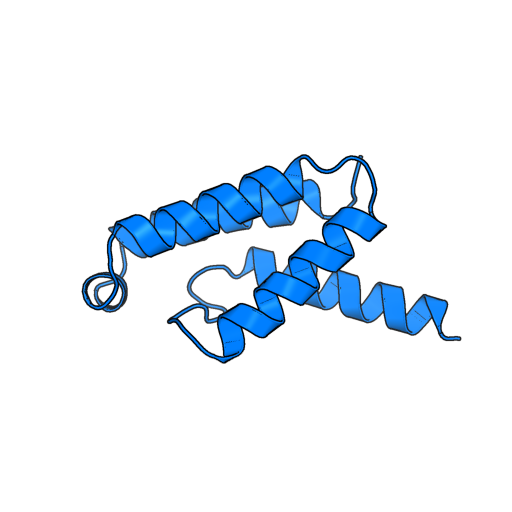ARG A 1 86 ? 0.601 -2.351 -19.278 1.00 91.69 86 ARG A O 1
ATOM 679 N N . THR A 1 87 ? 1.310 -2.030 -17.170 1.00 90.25 87 THR A N 1
ATOM 680 C CA . THR A 1 87 ? 2.725 -2.305 -17.453 1.00 90.25 87 THR A CA 1
ATOM 681 C C . THR A 1 87 ? 2.919 -3.744 -17.922 1.00 90.25 87 THR A C 1
ATOM 683 O O . THR A 1 87 ? 3.570 -3.976 -18.940 1.00 90.25 87 THR A O 1
ATOM 686 N N . ARG A 1 88 ? 2.284 -4.715 -17.256 1.00 87.38 88 ARG A N 1
ATOM 687 C CA . ARG A 1 88 ? 2.340 -6.128 -17.661 1.00 87.38 88 ARG A CA 1
ATOM 688 C C . ARG A 1 88 ? 1.692 -6.365 -19.021 1.00 87.38 88 ARG A C 1
ATOM 690 O O . ARG A 1 88 ? 2.273 -7.067 -19.841 1.00 87.38 88 ARG A O 1
ATOM 697 N N . LYS A 1 89 ? 0.547 -5.728 -19.297 1.00 88.50 89 LYS A N 1
ATOM 698 C CA . LYS A 1 89 ? -0.101 -5.798 -20.615 1.00 88.50 89 LYS A CA 1
ATOM 699 C C . LYS A 1 89 ? 0.821 -5.293 -21.726 1.00 88.50 89 LYS A C 1
ATOM 701 O O . LYS A 1 89 ? 0.888 -5.922 -22.770 1.00 88.50 89 LYS A O 1
ATOM 706 N N . ARG A 1 90 ? 1.559 -4.202 -21.492 1.00 86.12 90 ARG A N 1
ATOM 707 C CA . ARG A 1 90 ? 2.535 -3.664 -22.457 1.00 86.12 90 ARG A CA 1
ATOM 708 C C . ARG A 1 90 ? 3.755 -4.566 -22.662 1.00 86.12 90 ARG A C 1
ATOM 710 O O . ARG A 1 90 ? 4.275 -4.579 -23.761 1.00 86.12 90 ARG A O 1
ATOM 717 N N . ARG A 1 91 ? 4.211 -5.294 -21.633 1.00 82.62 91 ARG A N 1
ATOM 718 C CA . ARG A 1 91 ? 5.335 -6.252 -21.740 1.00 82.62 91 ARG A CA 1
ATOM 719 C C . ARG A 1 91 ? 4.956 -7.564 -22.442 1.00 82.62 91 ARG A C 1
ATOM 721 O O . ARG A 1 91 ? 5.841 -8.301 -22.849 1.00 82.62 91 ARG A O 1
ATOM 728 N N . SER A 1 92 ? 3.664 -7.884 -22.507 1.00 72.06 92 SER A N 1
ATOM 729 C CA . SER A 1 92 ? 3.144 -9.106 -23.137 1.00 72.06 92 SER A CA 1
ATOM 730 C C . SER A 1 92 ? 2.868 -8.951 -24.641 1.00 72.06 92 SER A C 1
ATOM 732 O O . SER A 1 92 ? 2.425 -9.918 -25.262 1.00 72.06 92 SER A O 1
ATOM 734 N N . VAL A 1 93 ? 3.064 -7.749 -25.188 1.00 54.16 93 VAL A N 1
ATOM 735 C CA . VAL A 1 93 ? 2.943 -7.397 -26.613 1.00 54.16 93 VAL A CA 1
ATOM 736 C C . VAL A 1 93 ? 4.345 -7.273 -27.184 1.00 54.16 93 VAL A C 1
ATOM 738 O O . VAL A 1 93 ? 4.549 -7.767 -28.311 1.00 54.16 93 VAL A O 1
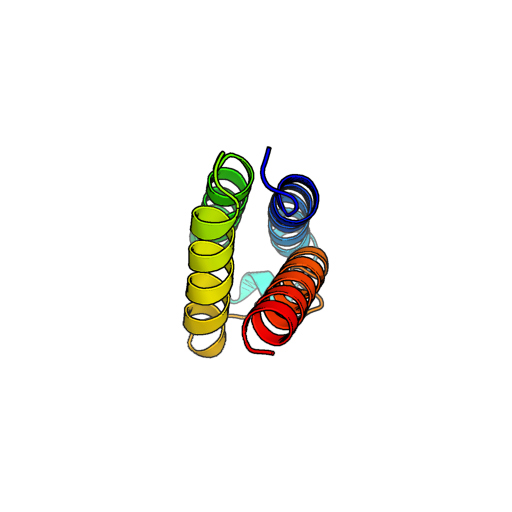#

Radius of gyration: 13.14 Å; chains: 1; bounding box: 32×21×42 Å

Sequence (93 aa):
MNPYSLMLRKASMEILQFQQTSAEADHFKKGWFEQIASRLEHASCLSEPESAEREILSMARSDADSGPLNENAMPSFYVALDAVQRTRKRRSV

Foldseek 3Di:
DAPLLVLLLQLLVLLVVCCVPPPQNVVDDPVVSVVSSVLSNVLSPDPDNVSSLVSLVVCVVVVVPDDPPDCNSGVSSVVSNVVSVVVVVVVVD

pLDDT: mean 86.17, std 10.53, range [53.47, 95.56]